Protein AF-A0A2V7L3U1-F1 (afdb_monomer)

Secondary structure (DSSP, 8-state):
-EEEEEE-TTS-EEEEEEEEEEETTTEEEEEEEEEEESSHHHHHHHHHHTTTT---HHHHHHHHHHHHH-GGGGGT------

Solvent-accessible surface area (backbone atoms only — not comparable to full-atom values): 4888 Å² total; per-residue (Å²): 108,52,52,50,58,47,73,46,98,86,66,32,38,33,45,37,39,40,43,65,48,76,45,93,92,77,45,82,44,78,47,79,49,74,50,78,27,83,46,62,55,58,45,54,51,50,53,10,60,80,42,89,69,39,74,48,72,63,54,45,50,29,52,52,51,40,29,68,79,38,63,77,50,63,79,63,62,76,84,83,77,129

Foldseek 3Di:
DAWAWDQDPVRKIKIKDWDWDQDVPPGIDIDIDIDIGNALVVVVQVCCVVPVNDCDPRNVVNLVVVCVVPVVNVPGDDPPDD

Sequence (82 aa):
MDVDIYMTIGLRLVGHVCHWSLEDGEGFREEHHVAVHDTAPDLVQWLKQDNAGLLDAPRKRAWIGACQAWPGLKREAVERVD

Radius of gyration: 13.8 Å; Cα contacts (8 Å, |Δi|>4): 112; chains: 1; bounding box: 27×29×40 Å

Structure (mmCIF, N/CA/C/O backbone):
data_AF-A0A2V7L3U1-F1
#
_entry.id   AF-A0A2V7L3U1-F1
#
loop_
_atom_site.group_PDB
_atom_site.id
_atom_site.type_symbol
_atom_site.label_atom_id
_atom_site.label_alt_id
_atom_site.label_comp_id
_atom_site.label_asym_id
_atom_site.label_entity_id
_atom_site.label_seq_id
_atom_site.pdbx_PDB_ins_code
_atom_site.Cartn_x
_atom_site.Cartn_y
_atom_site.Cartn_z
_atom_site.occupancy
_atom_site.B_iso_or_equiv
_atom_site.auth_seq_id
_atom_site.auth_comp_id
_atom_site.auth_asym_id
_atom_site.auth_atom_id
_atom_site.pdbx_PDB_model_num
ATOM 1 N N . MET A 1 1 ? 3.159 1.546 -13.979 1.00 86.69 1 MET A N 1
ATOM 2 C CA . MET A 1 1 ? 3.001 0.868 -12.684 1.00 86.69 1 MET A CA 1
ATOM 3 C C . MET A 1 1 ? 1.653 1.269 -12.124 1.00 86.69 1 MET A C 1
ATOM 5 O O . MET A 1 1 ? 1.316 2.446 -12.231 1.00 86.69 1 MET A O 1
ATOM 9 N N . ASP A 1 2 ? 0.963 0.328 -11.492 1.00 91.94 2 ASP A N 1
ATOM 10 C CA . ASP A 1 2 ? -0.296 0.545 -10.782 1.00 91.94 2 ASP A CA 1
ATOM 11 C C . ASP A 1 2 ? -0.178 0.110 -9.322 1.00 91.94 2 ASP A C 1
ATOM 13 O O . ASP A 1 2 ? 0.666 -0.717 -8.977 1.00 91.94 2 ASP A O 1
ATOM 17 N N . VAL A 1 3 ? -0.983 0.725 -8.455 1.00 94.31 3 VAL A N 1
ATOM 18 C CA . VAL A 1 3 ? -1.014 0.426 -7.020 1.00 94.31 3 VAL A CA 1
ATOM 19 C C . VAL A 1 3 ? -2.450 0.398 -6.560 1.00 94.31 3 VAL A C 1
ATOM 21 O O . VAL A 1 3 ? -3.141 1.414 -6.644 1.00 94.31 3 VAL A O 1
ATOM 24 N N . ASP A 1 4 ? -2.839 -0.725 -5.984 1.00 94.12 4 ASP A N 1
ATOM 25 C CA . ASP A 1 4 ? -4.129 -0.905 -5.354 1.00 94.12 4 ASP A CA 1
ATOM 26 C C . ASP A 1 4 ? -3.951 -1.214 -3.872 1.00 94.12 4 ASP A C 1
ATOM 28 O O . ASP A 1 4 ? -3.012 -1.892 -3.444 1.00 94.12 4 ASP A O 1
ATOM 32 N N . ILE A 1 5 ? -4.871 -0.686 -3.072 1.00 93.38 5 ILE A N 1
ATOM 33 C CA . ILE A 1 5 ? -4.938 -0.951 -1.642 1.00 93.38 5 ILE A CA 1
ATOM 34 C C . ILE A 1 5 ? -6.353 -1.405 -1.327 1.00 93.38 5 ILE A C 1
ATOM 36 O O . ILE A 1 5 ? -7.318 -0.687 -1.590 1.00 93.38 5 ILE A O 1
ATOM 40 N N . TYR A 1 6 ? -6.464 -2.585 -0.732 1.00 90.81 6 TYR A N 1
ATOM 41 C CA . TYR A 1 6 ? -7.729 -3.209 -0.372 1.00 90.81 6 TYR A CA 1
ATOM 42 C C . TYR A 1 6 ? -7.837 -3.356 1.143 1.00 90.81 6 TYR A C 1
ATOM 44 O O . TYR A 1 6 ? -6.832 -3.520 1.835 1.00 90.81 6 TYR A O 1
ATOM 52 N N . MET A 1 7 ? -9.066 -3.382 1.655 1.00 88.38 7 MET A N 1
ATOM 53 C CA . MET A 1 7 ? -9.347 -3.829 3.016 1.00 88.38 7 MET A CA 1
ATOM 54 C C . MET A 1 7 ? -10.121 -5.144 2.963 1.00 88.38 7 MET A C 1
ATOM 56 O O . MET A 1 7 ? -11.174 -5.241 2.332 1.00 88.38 7 MET A O 1
ATOM 60 N N . THR A 1 8 ? -9.582 -6.172 3.609 1.00 86.50 8 THR A N 1
ATOM 61 C CA . THR A 1 8 ? -10.236 -7.481 3.710 1.00 86.50 8 THR A CA 1
ATOM 62 C C . THR A 1 8 ? -11.409 -7.442 4.691 1.00 86.50 8 THR A C 1
ATOM 64 O O . THR A 1 8 ? -11.493 -6.565 5.551 1.00 86.50 8 THR A O 1
ATOM 67 N N . ILE A 1 9 ? -12.286 -8.452 4.628 1.00 81.25 9 ILE A N 1
ATOM 68 C CA . ILE A 1 9 ? -13.382 -8.638 5.600 1.00 81.25 9 ILE A CA 1
ATOM 69 C C . ILE A 1 9 ? -12.841 -8.739 7.041 1.00 81.25 9 ILE A C 1
ATOM 71 O O . ILE A 1 9 ? -13.484 -8.274 7.976 1.00 81.25 9 ILE A O 1
ATOM 75 N N . GLY A 1 10 ? -11.637 -9.296 7.219 1.00 80.38 10 GLY A N 1
ATOM 76 C CA . GLY A 1 10 ? -10.939 -9.381 8.506 1.00 80.38 10 GLY A CA 1
ATOM 77 C C . GLY A 1 10 ? -10.208 -8.102 8.929 1.00 80.38 10 GLY A C 1
ATOM 78 O O . GLY A 1 10 ? -9.368 -8.177 9.818 1.00 80.38 10 GLY A O 1
ATOM 79 N N . LEU A 1 11 ? -10.482 -6.963 8.280 1.00 83.00 11 LEU A N 1
ATOM 80 C CA . LEU A 1 11 ? -9.879 -5.648 8.541 1.00 83.00 11 LEU A CA 1
ATOM 81 C C . LEU A 1 11 ? -8.357 -5.573 8.349 1.00 83.00 11 LEU A C 1
ATOM 83 O O . LEU A 1 11 ? -7.718 -4.639 8.819 1.00 83.00 11 LEU A O 1
ATOM 87 N N . ARG A 1 12 ? -7.774 -6.518 7.606 1.00 88.12 12 ARG A N 1
ATOM 88 C CA . ARG A 1 12 ? -6.381 -6.422 7.151 1.00 88.12 12 ARG A CA 1
ATOM 89 C C . ARG A 1 12 ? -6.276 -5.607 5.879 1.00 88.12 12 ARG A C 1
ATOM 91 O O . ARG A 1 12 ? -7.128 -5.741 4.995 1.00 88.12 12 ARG A O 1
ATOM 98 N N . LEU A 1 13 ? -5.204 -4.840 5.778 1.00 92.62 13 LEU A N 1
ATOM 99 C CA . LEU A 1 13 ? -4.854 -4.058 4.606 1.00 92.62 13 LEU A CA 1
ATOM 100 C C . LEU A 1 13 ? -4.044 -4.909 3.635 1.00 92.62 13 LEU A C 1
ATOM 102 O O . LEU A 1 13 ? -3.133 -5.622 4.044 1.00 92.62 13 LEU A O 1
ATOM 106 N N . VAL A 1 14 ? -4.357 -4.826 2.349 1.00 94.88 14 VAL A N 1
ATOM 107 C CA . VAL A 1 14 ? -3.612 -5.510 1.288 1.00 94.88 14 VAL A CA 1
ATOM 108 C C . VAL A 1 14 ? -3.074 -4.457 0.344 1.00 94.88 14 VAL A C 1
ATOM 110 O O . VAL A 1 14 ? -3.859 -3.711 -0.232 1.00 94.88 14 VAL A O 1
ATOM 113 N N . GLY A 1 15 ? -1.756 -4.395 0.198 1.00 95.44 15 GLY A N 1
ATOM 114 C CA . GLY A 1 15 ? -1.096 -3.614 -0.837 1.00 95.44 15 GLY A CA 1
ATOM 115 C C . GLY A 1 15 ? -0.792 -4.498 -2.036 1.00 95.44 15 GLY A C 1
ATOM 116 O O . GLY A 1 15 ? -0.292 -5.610 -1.876 1.00 95.44 15 GLY A O 1
ATOM 117 N N . HIS A 1 16 ? -1.089 -4.009 -3.233 1.00 96.31 16 HIS A N 1
ATOM 118 C CA . HIS A 1 16 ? -0.757 -4.668 -4.489 1.00 96.31 16 HIS A CA 1
ATOM 119 C C . HIS A 1 16 ? -0.120 -3.641 -5.417 1.00 96.31 16 HIS A C 1
ATOM 121 O O . HIS A 1 16 ? -0.743 -2.644 -5.765 1.00 96.31 16 HIS A O 1
ATOM 127 N N . VAL A 1 17 ? 1.130 -3.879 -5.798 1.00 94.38 17 VAL A N 1
ATOM 128 C CA . VAL A 1 17 ? 1.854 -3.075 -6.779 1.00 94.38 17 VAL A CA 1
ATOM 129 C C . VAL A 1 17 ? 2.064 -3.911 -8.030 1.00 94.38 17 VAL A C 1
ATOM 131 O O . VAL A 1 17 ? 2.537 -5.045 -7.956 1.00 94.38 17 VAL A O 1
ATOM 134 N N . CYS A 1 18 ? 1.697 -3.346 -9.174 1.00 93.94 18 CYS A N 1
ATOM 135 C CA . CYS A 1 18 ? 1.950 -3.915 -10.485 1.00 93.94 18 CYS A CA 1
ATOM 136 C C . CYS A 1 18 ? 2.980 -3.060 -11.228 1.00 93.94 18 CYS A C 1
ATOM 138 O O . CYS A 1 18 ? 2.748 -1.878 -11.508 1.00 93.94 18 CYS A O 1
ATOM 140 N N . HIS A 1 19 ? 4.130 -3.647 -11.543 1.00 90.31 19 HIS A N 1
ATOM 141 C CA . HIS A 1 19 ? 5.162 -3.033 -12.367 1.00 90.31 19 HIS A CA 1
ATOM 142 C C . HIS A 1 19 ? 5.051 -3.571 -13.785 1.00 90.31 19 HIS A C 1
ATOM 144 O O . HIS A 1 19 ? 5.051 -4.776 -14.009 1.00 90.31 19 HIS A O 1
ATOM 150 N N . TRP A 1 20 ? 4.985 -2.652 -14.742 1.00 89.75 20 TRP A N 1
ATOM 151 C CA . TRP A 1 20 ? 4.949 -2.973 -16.160 1.00 89.75 20 TRP A CA 1
ATOM 152 C C . TRP A 1 20 ? 6.247 -2.468 -16.775 1.00 89.75 20 TRP A C 1
ATOM 154 O O . TRP A 1 20 ? 6.552 -1.276 -16.646 1.00 89.75 20 TRP A O 1
ATOM 164 N N . SER A 1 21 ? 6.993 -3.342 -17.437 1.00 87.38 21 SER A N 1
ATOM 165 C CA . SER A 1 21 ? 8.158 -2.968 -18.232 1.00 87.38 21 SER A CA 1
ATOM 166 C C . SER A 1 21 ? 8.010 -3.483 -19.658 1.00 87.38 21 SER A C 1
ATOM 168 O O . SER A 1 21 ? 7.399 -4.517 -19.923 1.00 87.38 21 SER A O 1
ATOM 170 N N . LEU A 1 22 ? 8.552 -2.712 -20.593 1.00 86.81 22 LEU A N 1
ATOM 171 C CA . LEU A 1 22 ? 8.725 -3.135 -21.971 1.00 86.81 22 LEU A CA 1
ATOM 172 C C . LEU A 1 22 ? 10.228 -3.222 -22.207 1.00 86.81 22 LEU A C 1
ATOM 174 O O . LEU A 1 22 ? 10.909 -2.198 -22.155 1.00 86.81 22 LEU A O 1
ATOM 178 N N . GLU A 1 23 ? 10.734 -4.432 -22.413 1.00 82.88 23 GLU A N 1
ATOM 179 C CA . GLU A 1 23 ? 12.127 -4.651 -22.795 1.00 82.88 23 GLU A CA 1
ATOM 180 C C . GLU A 1 23 ? 12.207 -4.917 -24.298 1.00 82.88 23 GLU A C 1
ATOM 182 O O . GLU A 1 23 ? 11.477 -5.750 -24.849 1.00 82.88 23 GLU A O 1
ATOM 187 N N . ASP A 1 24 ? 13.095 -4.183 -24.972 1.00 79.69 24 ASP A N 1
ATOM 188 C CA . ASP A 1 24 ? 13.320 -4.323 -26.407 1.00 79.69 24 ASP A CA 1
ATOM 189 C C . ASP A 1 24 ? 13.767 -5.755 -26.729 1.00 79.69 24 ASP A C 1
ATOM 191 O O . ASP A 1 24 ? 14.836 -6.204 -26.322 1.00 79.69 24 ASP A O 1
ATOM 195 N N . GLY A 1 25 ? 12.932 -6.477 -27.478 1.00 80.12 25 GLY A N 1
ATOM 196 C CA . GLY A 1 25 ? 13.192 -7.856 -27.897 1.00 80.12 25 GLY A CA 1
ATOM 197 C C . GLY A 1 25 ? 12.709 -8.944 -26.932 1.00 80.12 25 GLY A C 1
ATOM 198 O O . GLY A 1 25 ? 12.550 -10.078 -27.377 1.00 80.12 25 GLY A O 1
ATOM 199 N N . GLU A 1 26 ? 12.401 -8.618 -25.673 1.00 76.56 26 GLU A N 1
ATOM 200 C CA . GLU A 1 26 ? 11.848 -9.576 -24.693 1.00 76.56 26 GLU A CA 1
ATOM 201 C C . GLU A 1 26 ? 10.335 -9.414 -24.478 1.00 76.56 26 GLU A C 1
ATOM 203 O O . GLU A 1 26 ? 9.663 -10.322 -23.987 1.00 76.56 26 GLU A O 1
ATOM 208 N N . GLY A 1 27 ? 9.768 -8.300 -24.946 1.00 81.44 27 GLY A N 1
ATOM 209 C CA . GLY A 1 27 ? 8.333 -8.058 -24.921 1.00 81.44 27 GLY A CA 1
ATOM 210 C C . GLY A 1 27 ? 7.859 -7.427 -23.615 1.00 81.44 27 GLY A C 1
ATOM 211 O O . GLY A 1 27 ? 8.603 -6.748 -22.909 1.00 81.44 27 GLY A O 1
ATOM 212 N N . PHE A 1 28 ? 6.563 -7.570 -23.352 1.00 86.81 28 PHE A N 1
ATOM 213 C CA . PHE A 1 28 ? 5.905 -6.966 -22.201 1.00 86.81 28 PHE A CA 1
ATOM 214 C C . PHE A 1 28 ? 6.058 -7.854 -20.971 1.00 86.81 28 PHE A C 1
ATOM 216 O O . PHE A 1 28 ? 5.669 -9.023 -20.999 1.00 86.81 28 PHE A O 1
ATOM 223 N N . ARG A 1 29 ? 6.576 -7.280 -19.886 1.00 88.38 29 ARG A N 1
ATOM 224 C CA . ARG A 1 29 ? 6.709 -7.952 -18.600 1.00 88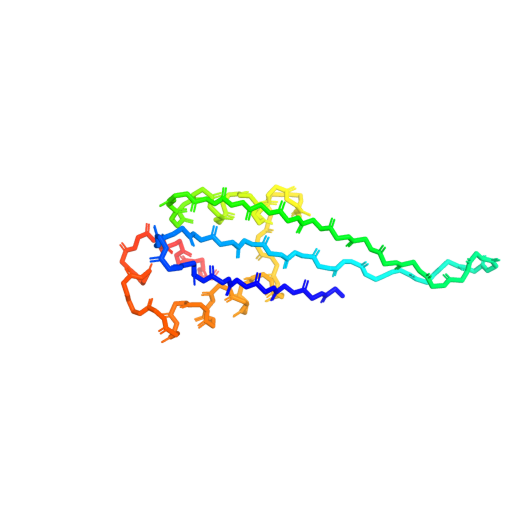.38 29 ARG A CA 1
ATOM 225 C C . ARG A 1 29 ? 5.856 -7.255 -17.551 1.00 88.38 29 ARG A C 1
ATOM 227 O O . ARG A 1 29 ? 5.856 -6.032 -17.424 1.00 88.38 29 ARG A O 1
ATOM 234 N N . GLU A 1 30 ? 5.157 -8.080 -16.787 1.00 92.31 30 GLU A N 1
ATOM 235 C CA . GLU A 1 30 ? 4.326 -7.685 -15.660 1.00 92.31 30 GLU A CA 1
ATOM 236 C C . GLU A 1 30 ? 4.878 -8.348 -14.396 1.00 92.31 30 GLU A C 1
ATOM 238 O O . GLU A 1 30 ? 5.103 -9.560 -14.365 1.00 92.31 30 GLU A O 1
ATOM 243 N N . GLU A 1 31 ? 5.137 -7.556 -13.361 1.00 92.88 31 GLU A N 1
ATOM 244 C CA . GLU A 1 31 ? 5.637 -8.034 -12.077 1.00 92.88 31 GLU A CA 1
ATOM 245 C C . GLU A 1 31 ? 4.737 -7.543 -10.941 1.00 92.88 31 GLU A C 1
ATOM 247 O O . GLU A 1 31 ? 4.512 -6.344 -10.776 1.00 92.88 31 GLU A O 1
ATOM 252 N N . HIS A 1 32 ? 4.229 -8.484 -10.142 1.00 93.69 32 HIS A N 1
ATOM 253 C CA . HIS A 1 32 ? 3.295 -8.202 -9.055 1.00 93.69 32 HIS A CA 1
ATOM 254 C C . HIS A 1 32 ? 3.966 -8.364 -7.700 1.00 93.69 32 HIS A C 1
ATOM 256 O O . HIS A 1 32 ? 4.529 -9.414 -7.392 1.00 93.69 32 HIS A O 1
ATOM 262 N N . HIS A 1 33 ? 3.822 -7.349 -6.860 1.00 94.69 33 HIS A N 1
ATOM 263 C CA . HIS A 1 33 ? 4.251 -7.362 -5.469 1.00 94.69 33 HIS A CA 1
ATOM 264 C C . HIS A 1 33 ? 3.007 -7.207 -4.602 1.00 94.69 33 HIS A C 1
ATOM 266 O O . HIS A 1 33 ? 2.277 -6.224 -4.725 1.00 94.69 33 HIS A O 1
ATOM 272 N N . VAL A 1 34 ? 2.726 -8.200 -3.757 1.00 95.31 34 VAL A N 1
ATOM 273 C CA . VAL A 1 34 ? 1.520 -8.229 -2.918 1.00 95.31 34 VAL A CA 1
ATOM 274 C C . VAL A 1 34 ? 1.909 -8.499 -1.475 1.00 95.31 34 VAL A C 1
ATOM 276 O O . VAL A 1 34 ? 2.642 -9.447 -1.196 1.00 95.31 34 VAL A O 1
ATOM 279 N N . ALA A 1 35 ? 1.385 -7.694 -0.556 1.00 95.75 35 ALA A N 1
ATOM 280 C CA . ALA A 1 35 ? 1.592 -7.876 0.873 1.00 95.75 35 ALA A CA 1
ATOM 281 C C . ALA A 1 35 ? 0.328 -7.571 1.677 1.00 95.75 35 ALA A C 1
ATOM 283 O O . ALA A 1 35 ? -0.523 -6.776 1.275 1.00 95.75 35 ALA A O 1
ATOM 284 N N . VAL A 1 36 ? 0.212 -8.232 2.829 1.00 95.12 36 VAL A N 1
ATOM 285 C CA . VAL A 1 36 ? -0.898 -8.076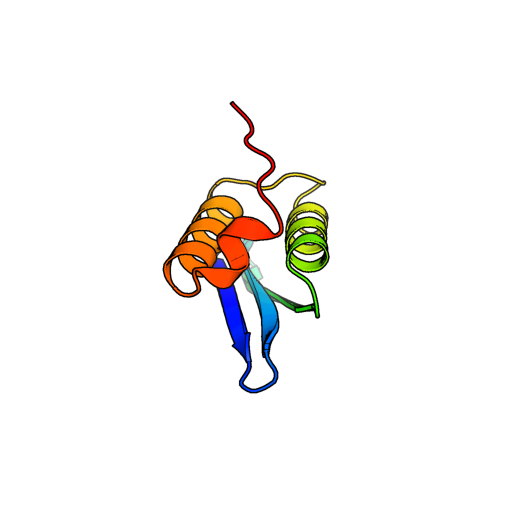 3.770 1.00 95.12 36 VAL A CA 1
ATOM 286 C C . VAL A 1 36 ? -0.347 -7.530 5.079 1.00 95.12 36 VAL A C 1
ATOM 288 O O . VAL A 1 36 ? 0.635 -8.054 5.601 1.00 95.12 36 VAL A O 1
ATOM 291 N N . HIS A 1 37 ? -0.998 -6.505 5.613 1.00 93.00 37 HIS A N 1
ATOM 292 C CA . HIS A 1 37 ? -0.583 -5.790 6.810 1.00 93.00 37 HIS A CA 1
ATOM 293 C C . HIS A 1 37 ? -1.755 -5.628 7.774 1.00 93.00 37 HIS A C 1
ATOM 295 O O . HIS A 1 37 ? -2.894 -5.394 7.360 1.00 93.00 37 HIS A O 1
ATOM 301 N N . ASP A 1 38 ? -1.467 -5.731 9.068 1.00 90.12 38 ASP A N 1
ATOM 302 C CA . ASP A 1 38 ? -2.461 -5.508 10.118 1.00 90.12 38 ASP A CA 1
ATOM 303 C C . ASP A 1 38 ? -2.600 -4.014 10.467 1.00 90.12 38 ASP A C 1
ATOM 305 O O . ASP A 1 38 ? -3.614 -3.618 11.037 1.00 90.12 38 ASP A O 1
ATOM 309 N N . THR A 1 39 ? -1.614 -3.174 10.117 1.00 87.12 39 THR A N 1
ATOM 310 C CA . THR A 1 39 ? -1.614 -1.740 10.444 1.00 87.12 39 THR A CA 1
ATOM 311 C C . THR A 1 39 ? -1.308 -0.852 9.237 1.00 87.12 39 THR A C 1
ATOM 313 O O . THR A 1 39 ? -0.601 -1.241 8.301 1.00 87.12 39 THR A O 1
ATOM 316 N N . ALA A 1 40 ? -1.832 0.376 9.267 1.00 89.00 40 ALA A N 1
ATOM 317 C CA . ALA A 1 40 ? -1.552 1.400 8.262 1.00 89.00 40 ALA A CA 1
ATOM 318 C C . ALA A 1 40 ? -0.052 1.762 8.142 1.00 89.00 40 ALA A C 1
ATOM 320 O O . ALA A 1 40 ? 0.443 1.818 7.013 1.00 89.00 40 ALA A O 1
ATOM 321 N N . PRO A 1 41 ? 0.699 1.979 9.244 1.00 89.69 41 PRO A N 1
ATOM 322 C CA . PRO A 1 41 ? 2.136 2.239 9.170 1.00 89.69 41 PRO A CA 1
ATOM 323 C C . PRO A 1 41 ? 2.933 1.132 8.473 1.00 89.69 41 PRO A C 1
ATOM 325 O O . PRO A 1 41 ? 3.805 1.447 7.664 1.00 89.69 41 PRO A O 1
ATOM 328 N N . ASP A 1 42 ? 2.614 -0.141 8.730 1.00 92.00 4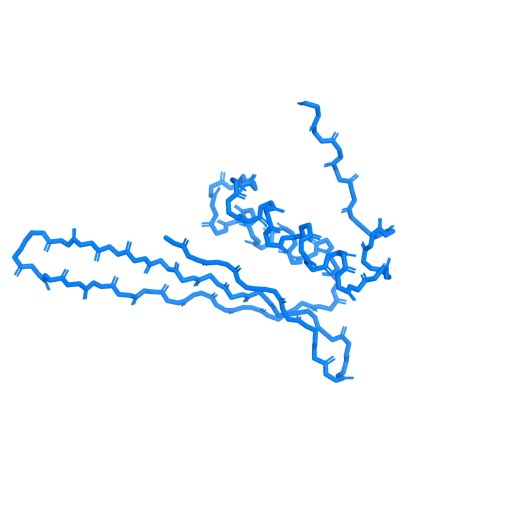2 ASP A N 1
ATOM 329 C CA . ASP A 1 42 ? 3.322 -1.268 8.109 1.00 92.00 42 ASP A CA 1
ATOM 330 C C . ASP A 1 42 ? 3.113 -1.294 6.593 1.00 92.00 42 ASP A C 1
ATOM 332 O O . ASP A 1 42 ? 4.070 -1.475 5.839 1.00 92.00 42 ASP A O 1
ATOM 336 N N . LEU A 1 43 ? 1.881 -1.036 6.137 1.00 92.75 43 LEU A N 1
ATOM 337 C CA . LEU A 1 43 ? 1.586 -0.929 4.709 1.00 92.75 43 LEU A CA 1
ATOM 338 C C . LEU A 1 43 ? 2.342 0.242 4.067 1.00 92.75 43 LEU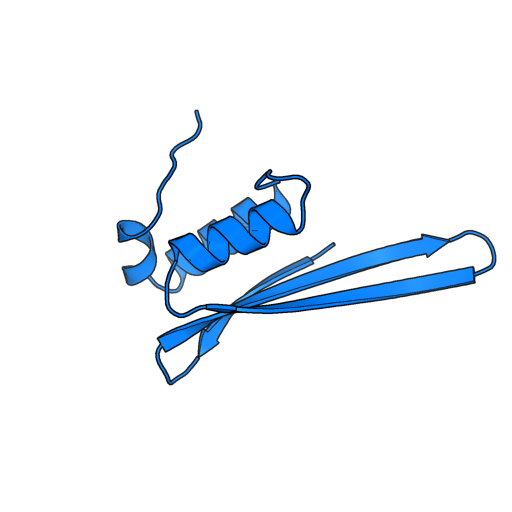 A C 1
ATOM 340 O O . LEU A 1 43 ? 2.929 0.087 2.998 1.00 92.75 43 LEU A O 1
ATOM 344 N N . VAL A 1 44 ? 2.341 1.420 4.698 1.00 91.12 44 VAL A N 1
ATOM 345 C CA . VAL A 1 44 ? 3.051 2.596 4.166 1.00 91.12 44 VAL A CA 1
ATOM 346 C C . VAL A 1 44 ? 4.554 2.336 4.097 1.00 91.12 44 VAL A C 1
ATOM 348 O O . VAL A 1 44 ? 5.200 2.716 3.119 1.00 91.12 44 VAL A O 1
ATOM 351 N N . GLN A 1 45 ? 5.117 1.671 5.105 1.00 92.50 45 GLN A N 1
ATOM 352 C CA . GLN A 1 45 ? 6.527 1.308 5.115 1.00 92.50 45 GLN A CA 1
ATOM 353 C C . GLN A 1 45 ? 6.859 0.296 4.017 1.00 92.50 45 GLN A C 1
ATOM 355 O O . GLN A 1 45 ? 7.869 0.456 3.333 1.00 92.50 45 GLN A O 1
ATOM 360 N N . TRP A 1 46 ? 6.001 -0.699 3.800 1.00 94.62 46 TRP A N 1
ATOM 361 C CA . TRP A 1 46 ? 6.153 -1.650 2.703 1.00 94.62 46 TRP A CA 1
ATOM 362 C C . TRP A 1 46 ? 6.098 -0.959 1.331 1.00 94.62 46 TRP A C 1
ATOM 364 O O . TRP A 1 46 ? 6.988 -1.161 0.508 1.00 94.62 46 TRP A O 1
ATOM 374 N N . LEU A 1 47 ? 5.141 -0.045 1.119 1.00 92.25 47 LEU A N 1
ATOM 375 C CA . LEU A 1 47 ? 5.052 0.762 -0.106 1.00 92.25 47 LEU A CA 1
ATOM 376 C C . LEU A 1 47 ? 6.319 1.600 -0.343 1.00 92.25 47 LEU A C 1
ATOM 378 O O . LEU A 1 47 ? 6.761 1.743 -1.481 1.00 92.25 47 LEU A O 1
ATOM 382 N N . LYS A 1 48 ? 6.914 2.155 0.720 1.00 91.31 48 LYS A N 1
ATOM 383 C CA . LYS A 1 48 ? 8.203 2.859 0.641 1.00 91.31 48 LYS A CA 1
ATOM 384 C C . LYS A 1 48 ? 9.334 1.896 0.262 1.00 91.31 48 LYS A C 1
ATOM 386 O O . LYS A 1 48 ? 10.148 2.235 -0.590 1.00 91.31 48 LYS A O 1
ATOM 391 N N . G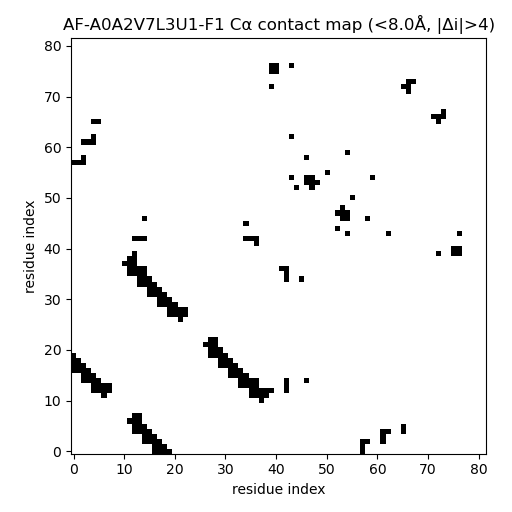LN A 1 49 ? 9.407 0.713 0.872 1.00 91.94 49 GLN A N 1
ATOM 392 C CA . GLN A 1 49 ? 10.459 -0.281 0.601 1.00 91.94 49 GLN A CA 1
ATOM 393 C C . GLN A 1 49 ? 10.441 -0.781 -0.844 1.00 91.94 49 GLN A C 1
ATOM 395 O O . GLN A 1 49 ? 11.500 -0.899 -1.455 1.00 91.94 49 GLN A O 1
ATOM 400 N N . ASP A 1 50 ? 9.250 -0.970 -1.404 1.00 88.88 50 ASP A N 1
ATOM 401 C CA . ASP A 1 50 ? 9.037 -1.300 -2.816 1.00 88.88 50 ASP A CA 1
ATOM 402 C C . ASP A 1 50 ? 9.487 -0.171 -3.779 1.00 88.88 50 ASP A C 1
ATOM 404 O O . ASP A 1 50 ? 9.581 -0.362 -4.988 1.00 88.88 50 ASP A O 1
ATOM 408 N N . ASN A 1 51 ? 9.823 1.016 -3.258 1.00 88.12 51 ASN A N 1
ATOM 409 C CA . ASN A 1 51 ? 10.257 2.170 -4.045 1.00 88.12 51 ASN A CA 1
ATOM 410 C C . ASN A 1 51 ? 11.389 2.967 -3.394 1.00 88.12 51 ASN A C 1
ATOM 412 O O . ASN A 1 51 ? 11.258 4.161 -3.117 1.00 88.12 51 ASN A O 1
ATOM 416 N N . ALA A 1 52 ? 12.518 2.306 -3.139 1.00 87.75 52 ALA A N 1
ATOM 417 C CA . ALA A 1 52 ? 13.746 2.954 -2.666 1.00 87.75 52 ALA A CA 1
ATOM 418 C C . ALA A 1 52 ? 13.557 3.852 -1.417 1.00 87.75 52 ALA A C 1
ATOM 420 O O . ALA A 1 52 ? 14.257 4.846 -1.233 1.00 87.75 52 ALA A O 1
ATOM 421 N N . GLY A 1 53 ? 12.596 3.516 -0.554 1.00 87.75 53 GLY A N 1
ATOM 422 C CA . GLY A 1 53 ? 12.263 4.257 0.664 1.00 87.75 53 GLY A CA 1
ATOM 423 C C . GLY A 1 53 ? 11.296 5.432 0.47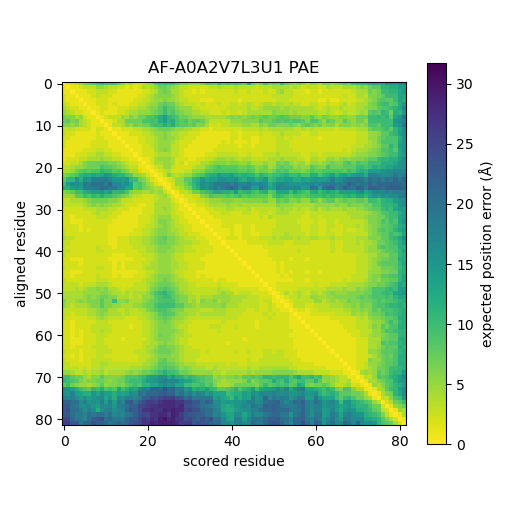1 1.00 87.75 53 GLY A C 1
ATOM 424 O O . GLY A 1 53 ? 11.000 6.134 1.438 1.00 87.75 53 GLY A O 1
ATOM 425 N N . LEU A 1 54 ? 10.782 5.659 -0.739 1.00 85.69 54 LEU A N 1
ATOM 426 C CA . LEU A 1 54 ? 9.956 6.817 -1.076 1.00 85.69 54 LEU A CA 1
ATOM 427 C C . LEU A 1 54 ? 8.516 6.425 -1.392 1.00 85.69 54 LEU A C 1
ATOM 429 O O . LEU A 1 54 ? 8.246 5.455 -2.091 1.00 85.69 54 LEU A O 1
ATOM 433 N N . LEU A 1 55 ? 7.573 7.258 -0.957 1.00 87.50 55 LEU A N 1
ATOM 434 C CA . LEU A 1 55 ? 6.188 7.181 -1.408 1.00 87.50 55 LEU A CA 1
ATOM 435 C C . LEU A 1 55 ? 6.033 8.099 -2.631 1.00 87.50 55 LEU A C 1
ATOM 437 O O . LEU A 1 55 ? 5.841 9.310 -2.495 1.00 87.50 55 LEU A O 1
ATOM 441 N N . ASP A 1 56 ? 6.199 7.544 -3.828 1.00 88.06 56 ASP A N 1
ATOM 442 C CA . ASP A 1 56 ? 6.047 8.279 -5.085 1.00 88.06 56 ASP A CA 1
ATOM 443 C C . ASP A 1 56 ? 4.578 8.623 -5.392 1.00 88.06 56 ASP A C 1
ATOM 445 O O . ASP A 1 56 ? 3.657 8.317 -4.631 1.00 88.06 56 ASP A O 1
ATOM 449 N N . ALA A 1 57 ? 4.344 9.330 -6.500 1.00 90.06 57 ALA A N 1
ATOM 450 C CA . ALA A 1 57 ? 3.016 9.840 -6.829 1.00 90.06 57 ALA A CA 1
ATOM 451 C C . ALA A 1 57 ? 1.937 8.739 -6.963 1.00 90.06 57 ALA A C 1
ATOM 453 O O . ALA A 1 57 ? 0.862 8.928 -6.390 1.00 90.06 57 ALA A O 1
ATOM 454 N N . PRO A 1 58 ? 2.163 7.599 -7.653 1.00 91.19 58 PRO A N 1
ATOM 455 C CA . PRO A 1 58 ? 1.199 6.499 -7.688 1.00 91.19 58 PRO A CA 1
ATOM 456 C C . PRO A 1 58 ? 0.862 5.936 -6.302 1.00 91.19 58 PRO A C 1
ATOM 458 O O . PRO A 1 58 ? -0.318 5.866 -5.958 1.00 91.19 58 PRO A O 1
ATOM 461 N N . ARG A 1 59 ? 1.868 5.625 -5.469 1.00 90.69 59 ARG A N 1
ATOM 462 C CA . ARG A 1 59 ? 1.646 5.073 -4.119 1.00 90.69 59 ARG A CA 1
ATOM 463 C C . ARG A 1 59 ? 0.931 6.069 -3.209 1.00 90.69 59 ARG A C 1
ATOM 465 O O . ARG A 1 59 ? 0.011 5.693 -2.487 1.00 90.69 59 ARG A O 1
ATOM 472 N N . LYS A 1 60 ? 1.279 7.359 -3.299 1.00 90.38 60 LYS A N 1
ATOM 473 C CA . LYS A 1 60 ? 0.565 8.449 -2.608 1.00 90.38 60 LYS A CA 1
ATOM 474 C C . LYS A 1 60 ? -0.903 8.519 -3.018 1.00 90.38 60 LYS A C 1
ATOM 476 O O . LYS A 1 60 ? -1.767 8.629 -2.152 1.00 90.38 60 LYS A O 1
ATOM 481 N N . ARG A 1 61 ? -1.204 8.455 -4.321 1.00 91.56 61 ARG A N 1
ATOM 482 C CA . ARG A 1 61 ? -2.590 8.486 -4.816 1.00 91.56 61 ARG A CA 1
ATOM 483 C C . ARG A 1 61 ? -3.390 7.285 -4.323 1.00 91.56 61 ARG A C 1
ATOM 485 O O . ARG A 1 61 ? -4.498 7.487 -3.833 1.00 91.56 61 ARG A O 1
ATOM 492 N N . ALA A 1 62 ? -2.823 6.082 -4.39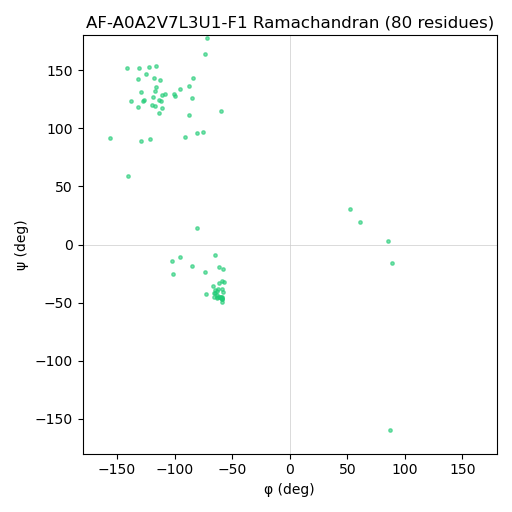5 1.00 92.44 62 ALA A N 1
ATOM 493 C CA . ALA A 1 62 ? -3.468 4.873 -3.889 1.00 92.44 62 ALA A CA 1
ATOM 494 C C . ALA A 1 62 ? -3.743 4.969 -2.381 1.00 92.44 62 ALA A C 1
ATOM 496 O O . ALA A 1 62 ? -4.862 4.712 -1.940 1.00 92.44 62 ALA A O 1
ATOM 497 N N . TRP A 1 63 ? -2.769 5.444 -1.597 1.00 91.00 63 TRP A N 1
ATOM 498 C CA . TRP A 1 63 ? -2.933 5.669 -0.158 1.00 91.00 63 TRP A CA 1
ATOM 499 C C . TRP A 1 63 ? -4.043 6.677 0.167 1.00 91.00 63 TRP A C 1
ATOM 501 O O . TRP A 1 63 ? -4.889 6.429 1.028 1.00 91.00 63 TRP A O 1
ATOM 511 N N . ILE A 1 64 ? -4.082 7.805 -0.548 1.00 89.06 64 ILE A N 1
ATOM 512 C CA . ILE A 1 64 ? -5.138 8.813 -0.387 1.00 89.06 64 ILE A CA 1
ATOM 513 C C . ILE A 1 64 ? -6.503 8.224 -0.760 1.00 89.06 64 ILE A C 1
ATOM 515 O O . ILE A 1 64 ? -7.468 8.440 -0.025 1.00 89.06 64 ILE A O 1
ATOM 519 N N . GLY A 1 65 ? -6.584 7.463 -1.855 1.00 90.25 65 GLY A N 1
ATOM 520 C CA . GLY A 1 65 ? -7.800 6.765 -2.275 1.00 90.25 65 GLY A CA 1
ATOM 521 C C . GLY A 1 65 ? -8.303 5.792 -1.206 1.00 90.25 65 GLY A C 1
ATOM 522 O O . GLY A 1 65 ? -9.469 5.857 -0.816 1.00 90.25 65 GLY A O 1
ATOM 523 N N . ALA A 1 66 ? -7.409 4.980 -0.638 1.00 89.94 66 ALA A N 1
ATOM 524 C CA . ALA A 1 66 ? -7.725 4.078 0.469 1.00 89.94 66 ALA A CA 1
ATOM 525 C C . ALA A 1 66 ? -8.233 4.836 1.706 1.00 89.94 66 ALA A C 1
ATOM 527 O O . ALA A 1 66 ? -9.268 4.493 2.274 1.00 89.94 66 ALA A O 1
ATOM 528 N N . CYS A 1 67 ? -7.567 5.927 2.092 1.00 86.75 67 CYS A N 1
ATOM 529 C CA . CYS A 1 67 ? -8.011 6.778 3.197 1.00 86.75 67 CYS A CA 1
ATOM 530 C C . CYS A 1 67 ? -9.388 7.417 2.951 1.00 86.75 67 CYS A C 1
ATOM 532 O O . CYS A 1 67 ? -10.135 7.667 3.899 1.00 86.75 67 CYS A O 1
ATOM 534 N N . GLN A 1 68 ? -9.727 7.744 1.701 1.00 86.81 68 GLN A N 1
ATOM 535 C CA . GLN A 1 68 ? -11.039 8.283 1.338 1.00 86.81 68 GLN A CA 1
ATOM 536 C C . GLN A 1 68 ? -12.129 7.210 1.406 1.00 86.81 68 GLN A C 1
ATOM 538 O O . GLN A 1 68 ? -13.201 7.492 1.942 1.00 86.81 68 GLN A O 1
ATOM 543 N N . ALA A 1 69 ? -11.840 6.000 0.921 1.00 87.38 69 ALA A N 1
ATOM 544 C CA . ALA A 1 69 ? -12.749 4.859 0.979 1.00 87.38 69 ALA A CA 1
ATOM 545 C C . ALA A 1 69 ? -12.988 4.375 2.420 1.00 87.38 69 ALA A C 1
ATOM 547 O O . ALA A 1 69 ? -14.106 4.000 2.773 1.00 87.38 69 ALA A O 1
ATOM 548 N N . TRP A 1 70 ? -11.959 4.445 3.273 1.00 85.44 70 TRP A N 1
ATOM 549 C CA . TRP A 1 70 ? -11.997 3.969 4.656 1.00 85.44 70 TRP A CA 1
ATOM 550 C C . TRP A 1 70 ? -11.502 5.049 5.629 1.00 85.44 70 TRP A C 1
ATOM 552 O O . TRP A 1 70 ? -10.319 5.094 5.977 1.00 85.44 70 TRP A O 1
ATOM 562 N N . PRO A 1 71 ? -12.403 5.918 6.135 1.00 71.62 71 PRO A N 1
ATOM 563 C CA . PRO A 1 71 ? -12.032 7.041 6.999 1.00 71.62 71 PRO A CA 1
ATOM 564 C C . PRO A 1 71 ? -11.281 6.668 8.287 1.00 71.62 71 PRO A C 1
ATOM 566 O O . PRO A 1 71 ? -10.594 7.526 8.840 1.00 71.62 71 PRO A O 1
ATOM 569 N N . GLY A 1 72 ? -11.383 5.416 8.755 1.00 73.25 72 GLY A N 1
ATOM 570 C CA . GLY A 1 72 ? -10.618 4.902 9.899 1.00 73.25 72 GLY A CA 1
ATOM 571 C C . GLY A 1 72 ? -9.100 4.986 9.701 1.00 73.25 72 GLY A C 1
ATOM 572 O O . GLY A 1 72 ? -8.384 5.288 10.650 1.00 73.25 72 GLY A O 1
ATOM 573 N N . LEU A 1 73 ? -8.623 4.865 8.456 1.00 72.00 73 LEU A N 1
ATOM 574 C CA . LEU A 1 73 ? -7.196 4.913 8.117 1.00 72.00 73 LEU A CA 1
ATOM 575 C C . LEU A 1 73 ? -6.589 6.321 8.205 1.00 72.00 73 LEU A C 1
ATOM 577 O O . LEU A 1 73 ? -5.394 6.467 8.450 1.00 72.00 73 LEU A O 1
ATOM 581 N N . LYS A 1 74 ? -7.404 7.382 8.085 1.00 60.81 74 LYS A N 1
ATOM 582 C CA . LYS A 1 74 ? -6.936 8.785 8.128 1.00 60.81 74 LYS A CA 1
ATOM 583 C C . LYS A 1 74 ? -6.279 9.178 9.454 1.00 60.81 74 LYS A C 1
ATOM 585 O O . LYS A 1 74 ? -5.606 10.203 9.506 1.00 60.81 74 LYS A O 1
ATOM 590 N N . ARG A 1 75 ? -6.529 8.429 10.531 1.00 56.78 75 ARG A N 1
ATOM 591 C CA . ARG A 1 75 ? -6.014 8.727 11.876 1.00 56.78 75 ARG A CA 1
ATOM 592 C C . ARG A 1 75 ? -4.727 7.977 12.217 1.00 56.78 75 ARG A C 1
ATOM 594 O O . ARG A 1 75 ? -4.119 8.310 13.226 1.00 56.78 75 ARG A O 1
ATOM 601 N N . GLU A 1 76 ? -4.319 7.001 11.405 1.00 58.88 76 GLU A N 1
ATOM 602 C CA . GLU A 1 76 ? -3.252 6.063 11.779 1.00 58.88 76 GLU A CA 1
ATOM 603 C C . GLU A 1 76 ? -1.883 6.360 11.154 1.00 58.88 76 GLU A C 1
ATOM 605 O O . GLU A 1 76 ? -0.867 6.005 11.742 1.00 58.88 76 GLU A O 1
ATOM 610 N N . ALA A 1 77 ? -1.812 7.038 10.005 1.00 57.16 77 ALA A N 1
ATOM 611 C CA . ALA A 1 77 ? -0.531 7.369 9.378 1.00 57.16 77 ALA A CA 1
ATOM 612 C C . ALA A 1 77 ? -0.657 8.597 8.465 1.00 57.16 77 ALA A C 1
ATOM 614 O O . ALA A 1 77 ? -0.972 8.483 7.280 1.00 57.16 77 ALA A O 1
ATOM 615 N N . VAL A 1 78 ? -0.413 9.794 9.005 1.00 50.78 78 VAL A N 1
ATOM 616 C CA . VAL A 1 78 ? -0.254 11.005 8.186 1.00 50.78 78 VAL A CA 1
ATOM 617 C C . VAL A 1 78 ? 1.115 11.602 8.465 1.00 50.78 78 VAL A C 1
ATOM 619 O O . VAL A 1 78 ? 1.280 12.432 9.353 1.00 50.78 78 VAL A O 1
ATOM 622 N N . GLU A 1 79 ? 2.104 11.190 7.678 1.00 45.69 79 GLU A N 1
ATOM 623 C CA . GLU A 1 79 ? 3.296 12.005 7.473 1.00 45.69 79 GLU A CA 1
ATOM 624 C C . GLU A 1 79 ? 2.922 13.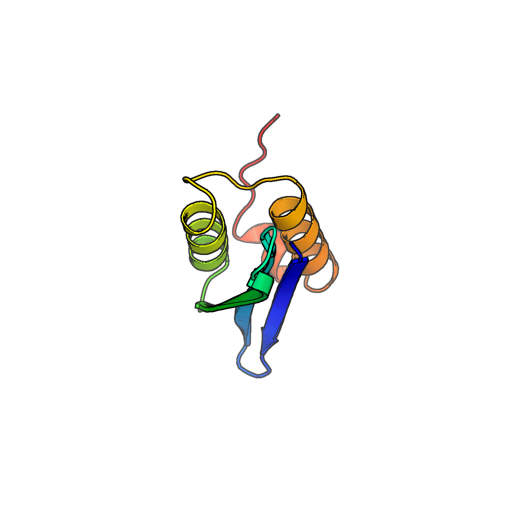053 6.415 1.00 45.69 79 GLU A C 1
ATOM 626 O O . GLU A 1 79 ? 2.861 12.770 5.215 1.00 45.69 79 GLU A O 1
ATOM 631 N N . ARG A 1 80 ? 2.535 14.249 6.873 1.00 41.56 80 ARG A N 1
ATOM 632 C CA . ARG A 1 80 ? 2.278 15.393 5.994 1.00 41.56 80 ARG A CA 1
ATOM 633 C C . ARG A 1 80 ? 3.638 15.921 5.549 1.00 41.56 80 ARG A C 1
ATOM 635 O O . ARG A 1 80 ? 4.297 16.625 6.303 1.00 41.56 80 ARG A O 1
ATOM 642 N N . VAL A 1 81 ? 4.074 15.503 4.367 1.00 41.56 81 VAL A N 1
ATOM 643 C CA . VAL A 1 81 ? 5.258 16.067 3.717 1.00 41.56 81 VAL A CA 1
ATOM 644 C C . VAL A 1 81 ? 4.778 17.266 2.905 1.00 41.56 81 VAL A C 1
ATOM 646 O O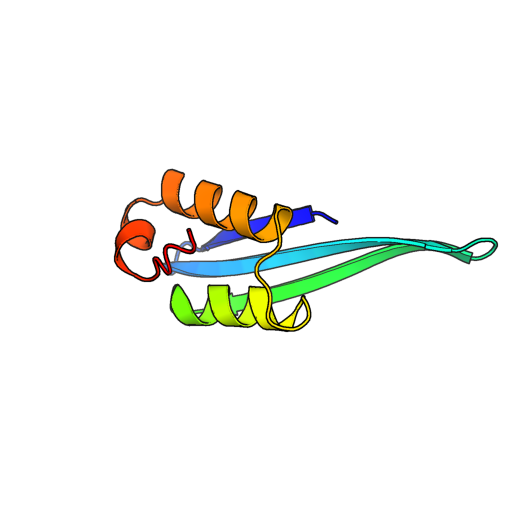 . VAL A 1 81 ? 3.995 17.077 1.968 1.00 41.56 81 VAL A O 1
ATOM 649 N N . ASP A 1 82 ? 5.170 18.462 3.347 1.00 35.03 82 ASP A N 1
ATOM 650 C CA . ASP A 1 82 ? 5.022 19.718 2.599 1.00 35.03 82 ASP A CA 1
ATOM 651 C C . ASP A 1 82 ? 5.811 19.685 1.278 1.00 35.03 82 ASP A C 1
ATOM 653 O O . ASP A 1 82 ? 6.882 19.029 1.229 1.00 35.03 82 ASP A O 1
#

Mean predicted aligned error: 6.02 Å

pLDDT: mean 84.58, std 13.54, range [35.03, 96.31]

Nearest PDB structures (foldseek):
  6bhx-assembly1_A  TM=6.305E-01  e=9.189E-01  Bacillus subtilis subsp. subtilis str. 168
  6bhx-assembly1_C  TM=6.075E-01  e=8.639E-01  Bacillus subtilis subsp. subtilis str. 168
  6bhw-assembly1_C  TM=6.533E-01  e=1.251E+00  Bacillus subtilis subsp. subtilis str. 168
  3u0k-assembly1_B  TM=5.679E-01  e=1.331E+00  Entacmaea quadricolor
  3afq-assembly1_A  TM=6.885E-01  e=2.624E+00  Mycobacterium leprae TN